Protein AF-A0A7S2N6Q9-F1 (afdb_monomer_lite)

pLDDT: mean 79.83, std 16.88, range [37.09, 94.44]

Radius of gyration: 16.1 Å; chains: 1; bounding box: 52×32×35 Å

Secondary structure (DSSP, 8-state):
-EEEEEEE---SS-BEEEEEEESSEEEEEEEEETTB--SSSSEEES-EEE-TT-EEEEEEEEE-SSSSEEEEEEE-TT-------------PPPTTSBPPEEEEEEEE--------

InterPro domains:
  IPR008972 Cupredoxin [G3DSA:2.60.40.420] (1-102)

Organism: NCBI:txid1333877

Structure (mmCIF, N/CA/C/O backbone):
data_AF-A0A7S2N6Q9-F1
#
_entry.id   AF-A0A7S2N6Q9-F1
#
loop_
_atom_site.group_PDB
_atom_site.id
_atom_site.type_symbol
_atom_site.label_atom_id
_atom_site.label_alt_id
_atom_site.label_comp_id
_atom_site.label_asym_id
_atom_site.label_entity_id
_atom_site.label_seq_id
_atom_site.pdbx_PDB_ins_code
_atom_site.Cartn_x
_atom_site.Cartn_y
_atom_site.Cartn_z
_atom_site.occupancy
_atom_site.B_iso_or_equiv
_atom_site.auth_seq_id
_atom_site.auth_comp_id
_atom_site.auth_asym_id
_atom_site.auth_atom_id
_atom_site.pdbx_PDB_model_num
ATOM 1 N N . THR A 1 1 ? -10.517 -7.520 8.918 1.00 85.19 1 THR A N 1
ATOM 2 C CA . THR A 1 1 ? -10.634 -8.511 7.825 1.00 85.19 1 THR A CA 1
ATOM 3 C C . THR A 1 1 ? -9.438 -8.392 6.911 1.00 85.19 1 THR A C 1
ATOM 5 O O . THR A 1 1 ? -8.943 -7.285 6.744 1.00 85.19 1 THR A O 1
ATOM 8 N N . TRP A 1 2 ? -8.959 -9.505 6.349 1.00 91.12 2 TRP A N 1
ATOM 9 C CA . TRP A 1 2 ? -7.844 -9.502 5.398 1.00 91.12 2 TRP A CA 1
ATOM 10 C C . TRP A 1 2 ? -8.344 -9.392 3.958 1.00 91.12 2 TRP A C 1
ATOM 12 O O . TRP A 1 2 ? -9.239 -10.129 3.551 1.00 91.12 2 TRP A O 1
AT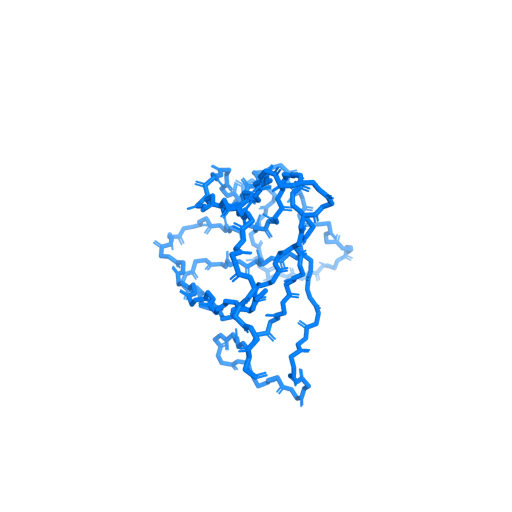OM 22 N N . HIS A 1 3 ? -7.712 -8.523 3.175 1.00 92.31 3 HIS A N 1
ATOM 23 C CA . HIS A 1 3 ? -7.959 -8.352 1.746 1.00 92.31 3 HIS A CA 1
ATOM 24 C C . HIS A 1 3 ? -6.662 -8.563 0.966 1.00 92.31 3 HIS A C 1
ATOM 26 O O . HIS A 1 3 ? -5.600 -8.131 1.405 1.00 92.31 3 HIS A O 1
ATOM 32 N N . ARG A 1 4 ? -6.730 -9.232 -0.192 1.00 93.69 4 ARG A N 1
ATOM 33 C CA . ARG A 1 4 ? -5.572 -9.472 -1.067 1.00 93.69 4 ARG A CA 1
ATOM 34 C C . ARG A 1 4 ? -5.560 -8.464 -2.210 1.00 93.69 4 ARG A C 1
ATOM 36 O O . ARG A 1 4 ? -6.440 -8.495 -3.064 1.00 93.69 4 ARG A O 1
ATOM 43 N N . LEU A 1 5 ? -4.525 -7.637 -2.255 1.00 93.19 5 LEU A N 1
ATOM 44 C CA . LEU A 1 5 ? -4.236 -6.707 -3.338 1.00 93.19 5 LEU A CA 1
ATOM 45 C C . LEU A 1 5 ? -3.243 -7.365 -4.297 1.00 93.19 5 LEU A C 1
ATOM 47 O O . LEU A 1 5 ? -2.128 -7.694 -3.892 1.00 93.19 5 LEU A O 1
ATOM 51 N N . ARG A 1 6 ? -3.653 -7.572 -5.552 1.00 93.50 6 ARG A N 1
ATOM 52 C CA . ARG A 1 6 ? -2.780 -8.039 -6.638 1.00 93.50 6 ARG A CA 1
ATOM 53 C C . ARG A 1 6 ? -2.387 -6.840 -7.478 1.00 93.50 6 ARG A C 1
ATOM 55 O O . ARG A 1 6 ? -3.216 -6.306 -8.209 1.00 93.50 6 ARG A O 1
ATOM 62 N N . MET A 1 7 ? -1.155 -6.384 -7.327 1.00 92.62 7 MET A N 1
ATOM 63 C CA . MET A 1 7 ? -0.684 -5.153 -7.950 1.00 92.62 7 MET A CA 1
ATOM 64 C C . MET A 1 7 ? 0.252 -5.486 -9.104 1.00 92.62 7 MET A C 1
ATOM 66 O O . MET A 1 7 ? 1.139 -6.326 -8.963 1.00 92.62 7 MET A O 1
ATOM 70 N N . ALA A 1 8 ? 0.064 -4.801 -10.227 1.00 93.31 8 ALA A N 1
ATOM 71 C CA . ALA A 1 8 ? 0.956 -4.817 -11.376 1.00 93.31 8 ALA A CA 1
ATOM 72 C C . ALA A 1 8 ? 1.225 -3.368 -11.774 1.00 93.31 8 ALA A C 1
ATOM 74 O O . ALA A 1 8 ? 0.282 -2.611 -12.005 1.00 93.31 8 ALA A O 1
ATOM 75 N N . TYR A 1 9 ? 2.493 -2.972 -11.820 1.00 92.00 9 TYR A N 1
ATOM 76 C CA . TYR A 1 9 ? 2.861 -1.593 -12.102 1.00 92.00 9 TYR A CA 1
ATOM 77 C C . TYR A 1 9 ? 3.369 -1.438 -13.535 1.00 92.00 9 TYR A C 1
ATOM 79 O O . TYR A 1 9 ? 4.433 -1.938 -13.892 1.00 92.00 9 TYR A O 1
ATOM 87 N N . ALA A 1 10 ? 2.587 -0.739 -14.357 1.00 91.56 10 ALA A N 1
ATOM 88 C CA . ALA A 1 10 ? 2.810 -0.579 -15.793 1.00 91.56 10 ALA A CA 1
ATOM 89 C C . ALA A 1 10 ? 3.399 0.800 -16.155 1.00 91.56 10 ALA A C 1
ATOM 91 O O . ALA A 1 10 ? 2.943 1.449 -17.092 1.00 91.56 10 ALA A O 1
ATOM 92 N N . ALA A 1 11 ? 4.386 1.271 -15.390 1.00 86.19 11 ALA A N 1
ATOM 93 C CA . ALA A 1 11 ? 5.157 2.464 -15.743 1.00 86.19 11 ALA A CA 1
ATOM 94 C C . ALA A 1 11 ? 6.360 2.120 -16.634 1.00 86.19 11 ALA A C 1
ATOM 96 O O . ALA A 1 11 ? 6.794 0.970 -16.668 1.00 86.19 11 ALA A O 1
ATOM 97 N N . VAL A 1 12 ? 6.896 3.126 -17.337 1.00 83.19 12 VAL A N 1
ATOM 98 C CA . VAL A 1 12 ? 8.083 2.983 -18.201 1.00 83.19 12 VAL A CA 1
ATOM 99 C C . VAL A 1 12 ? 9.370 3.212 -17.406 1.00 83.19 12 VAL A C 1
ATOM 101 O O . VAL A 1 12 ? 10.200 2.316 -17.316 1.00 83.19 12 VAL A O 1
ATOM 104 N N . GLU A 1 13 ? 9.522 4.387 -16.789 1.00 83.12 13 GLU A N 1
ATOM 105 C CA . GLU A 1 13 ? 10.772 4.781 -16.106 1.00 83.12 13 GLU A CA 1
ATOM 106 C C . GLU A 1 13 ? 10.600 4.998 -14.599 1.00 83.12 13 GLU A C 1
ATOM 108 O O . GLU A 1 13 ? 11.568 5.008 -13.844 1.00 83.12 13 GLU A O 1
ATOM 113 N N . GLN A 1 14 ? 9.359 5.160 -14.151 1.00 84.56 14 GLN A N 1
ATOM 114 C CA . GLN A 1 14 ? 9.055 5.563 -12.787 1.00 84.56 14 GLN A CA 1
ATOM 115 C C . GLN A 1 14 ? 8.885 4.365 -11.859 1.00 84.56 14 GLN A C 1
ATOM 117 O O . GLN A 1 14 ? 8.360 3.332 -12.256 1.00 84.56 14 GLN A O 1
ATOM 122 N N . GLY A 1 15 ? 9.318 4.520 -10.613 1.00 86.44 15 GLY A N 1
ATOM 123 C CA . GLY A 1 15 ? 9.037 3.638 -9.493 1.00 86.44 15 GLY A CA 1
ATOM 124 C C . GLY A 1 15 ? 7.863 4.133 -8.649 1.00 86.44 15 GLY A C 1
ATOM 125 O O . GLY A 1 15 ? 7.418 5.279 -8.733 1.00 86.44 15 GLY A O 1
ATOM 126 N N . LEU A 1 16 ? 7.381 3.251 -7.785 1.00 87.75 16 LEU A N 1
ATOM 127 C CA . LEU A 1 16 ? 6.275 3.522 -6.884 1.00 87.75 16 LEU A CA 1
ATOM 128 C C . LEU A 1 16 ? 6.606 2.977 -5.494 1.00 87.75 16 LEU A C 1
ATOM 130 O O . LEU A 1 16 ? 6.993 1.814 -5.351 1.00 87.75 16 LEU A O 1
ATOM 134 N N . GLN A 1 17 ? 6.442 3.810 -4.467 1.00 90.00 17 GLN A N 1
ATOM 135 C CA . GLN A 1 17 ? 6.690 3.440 -3.079 1.00 90.00 17 GLN A CA 1
ATOM 136 C C . GLN A 1 17 ? 5.442 3.704 -2.241 1.00 90.00 17 GLN A C 1
ATOM 138 O O . GLN A 1 17 ? 5.214 4.819 -1.784 1.00 90.00 17 GLN A O 1
ATOM 143 N N . LEU A 1 18 ? 4.667 2.657 -1.986 1.00 90.31 18 LEU A N 1
ATOM 144 C CA . LEU A 1 18 ? 3.393 2.757 -1.290 1.00 90.31 18 LEU A CA 1
ATOM 145 C C . LEU A 1 18 ? 3.550 2.588 0.215 1.00 90.31 18 LEU A C 1
ATOM 147 O O . LEU A 1 18 ? 4.133 1.608 0.688 1.00 90.31 18 LEU A O 1
ATOM 151 N N . GLN A 1 19 ? 2.955 3.515 0.958 1.00 91.56 19 GLN A N 1
ATOM 152 C CA . GLN A 1 19 ? 2.605 3.346 2.365 1.00 91.56 19 GLN A CA 1
ATOM 153 C C . GLN A 1 19 ? 1.087 3.393 2.499 1.00 91.56 19 GLN A C 1
ATOM 155 O O . GLN A 1 19 ? 0.409 3.986 1.663 1.00 91.56 19 GLN A O 1
ATOM 160 N N . VAL A 1 20 ? 0.577 2.866 3.608 1.00 91.62 20 VAL A N 1
ATOM 161 C CA . VAL A 1 20 ? -0.755 3.249 4.073 1.00 91.62 20 VAL A CA 1
ATOM 162 C C . VAL A 1 20 ? -0.614 4.458 4.998 1.00 91.62 20 VAL A C 1
ATOM 164 O O . VAL A 1 20 ? 0.184 4.427 5.936 1.00 91.62 20 VAL A O 1
ATOM 167 N N . THR A 1 21 ? -1.349 5.522 4.707 1.00 90.56 21 THR A N 1
ATOM 168 C CA . THR A 1 21 ? -1.511 6.721 5.541 1.00 90.56 21 THR A CA 1
ATOM 169 C C . THR A 1 21 ? -2.979 6.850 5.958 1.00 90.56 21 THR A C 1
ATOM 171 O O . THR A 1 21 ? -3.824 6.137 5.431 1.00 90.56 21 THR A O 1
ATOM 174 N N . GLY A 1 22 ? -3.299 7.724 6.913 1.00 89.12 22 GLY A N 1
ATOM 175 C CA . GLY A 1 22 ? -4.668 7.909 7.415 1.00 89.12 22 GLY A CA 1
ATOM 176 C C . GLY A 1 22 ? -4.800 7.599 8.904 1.00 89.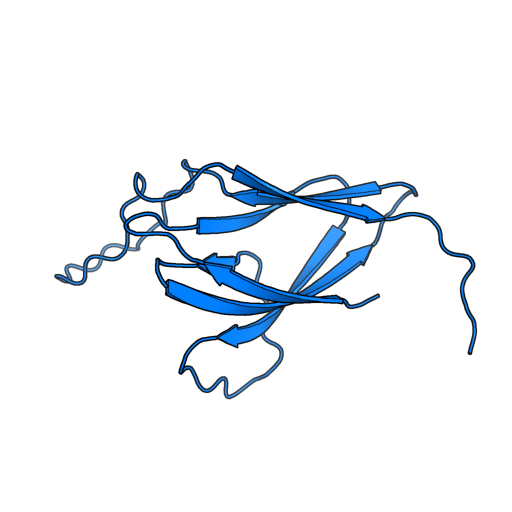12 22 GLY A C 1
ATOM 177 O O . GLY A 1 22 ? -3.800 7.467 9.611 1.00 89.12 22 GLY A O 1
ATOM 178 N N . ASP A 1 23 ? -6.039 7.522 9.374 1.00 92.06 23 ASP A N 1
ATOM 179 C CA . ASP A 1 23 ? -6.427 7.250 10.762 1.00 92.06 23 ASP A CA 1
ATOM 180 C C . ASP A 1 23 ? -6.698 5.756 11.026 1.00 92.06 23 ASP A C 1
ATOM 182 O O . ASP A 1 23 ? -6.713 5.313 12.178 1.00 92.06 23 ASP A O 1
ATOM 186 N N . ALA A 1 24 ? -6.829 4.945 9.973 1.00 92.25 24 ALA A N 1
ATOM 187 C CA . ALA A 1 24 ? -6.855 3.492 10.080 1.00 92.25 24 ALA A CA 1
ATOM 188 C C . ALA A 1 24 ? -5.479 2.907 10.435 1.00 92.25 24 ALA A C 1
ATOM 190 O O . ALA A 1 24 ? -4.456 3.218 9.825 1.00 92.25 24 ALA A O 1
ATOM 191 N N . THR A 1 25 ? -5.455 1.953 11.370 1.00 93.31 25 THR A N 1
ATOM 192 C CA . THR A 1 25 ? -4.258 1.144 11.634 1.00 93.31 25 THR A CA 1
ATOM 193 C C . THR A 1 25 ? -4.261 -0.069 10.713 1.00 93.31 25 THR A C 1
ATOM 195 O O . THR A 1 25 ? -5.064 -0.983 10.899 1.00 93.31 25 THR A O 1
ATOM 198 N N . CYS A 1 26 ? -3.371 -0.088 9.720 1.00 92.75 26 CYS A N 1
ATOM 199 C CA . CYS A 1 26 ? -3.301 -1.152 8.719 1.00 92.75 26 CYS A CA 1
ATOM 200 C C . CYS A 1 26 ? -2.008 -1.965 8.821 1.00 92.75 26 CYS A C 1
ATOM 202 O O . CYS A 1 26 ? -0.908 -1.420 8.877 1.00 92.75 26 CYS A O 1
ATOM 204 N N . THR A 1 27 ? -2.145 -3.289 8.788 1.00 94.44 27 THR A N 1
ATOM 205 C CA . THR A 1 27 ? -1.032 -4.236 8.678 1.00 94.44 27 THR A CA 1
ATOM 206 C C . THR A 1 27 ? -0.928 -4.737 7.244 1.00 94.44 27 THR A C 1
ATOM 208 O O . THR A 1 27 ? -1.934 -5.148 6.660 1.00 94.44 27 THR A O 1
ATOM 211 N N . LEU A 1 28 ? 0.289 -4.735 6.695 1.00 93.69 28 LEU A N 1
ATOM 212 C CA . LEU A 1 28 ? 0.597 -5.251 5.364 1.00 93.69 28 LEU A CA 1
ATOM 213 C C . LEU A 1 28 ? 1.471 -6.504 5.463 1.00 93.69 28 LEU A C 1
ATOM 215 O O . LEU A 1 28 ? 2.478 -6.532 6.171 1.00 93.69 28 LEU A O 1
ATOM 219 N N . LYS A 1 29 ? 1.113 -7.531 4.695 1.00 93.38 29 LYS A N 1
ATOM 220 C CA . LYS A 1 29 ? 1.882 -8.770 4.568 1.00 93.38 29 LYS A CA 1
ATOM 221 C C . LYS A 1 29 ? 2.177 -9.046 3.100 1.00 93.38 29 LYS A C 1
ATOM 223 O O . LYS A 1 29 ? 1.259 -9.095 2.285 1.00 93.38 29 LYS A O 1
ATOM 228 N N . LEU A 1 30 ? 3.439 -9.266 2.753 1.00 91.31 30 LEU A N 1
ATOM 229 C CA . LEU A 1 30 ? 3.828 -9.697 1.414 1.00 91.31 30 LEU A CA 1
ATOM 230 C C . LEU A 1 30 ? 3.472 -11.177 1.229 1.00 91.31 30 LEU A C 1
ATOM 232 O O . LEU A 1 30 ? 3.921 -12.025 2.004 1.00 91.31 30 LEU A O 1
ATOM 236 N N . LEU A 1 31 ? 2.683 -11.466 0.194 1.00 91.12 31 LEU A N 1
ATOM 237 C CA . LEU A 1 31 ? 2.275 -12.819 -0.186 1.00 91.12 31 LEU A CA 1
ATOM 238 C C . LEU A 1 31 ? 3.076 -13.358 -1.372 1.00 91.12 31 LEU A C 1
ATOM 240 O O . LEU A 1 31 ? 3.369 -14.547 -1.415 1.00 91.12 31 LEU A O 1
ATOM 244 N N . ALA A 1 32 ? 3.395 -12.512 -2.354 1.00 88.88 32 ALA A N 1
ATOM 245 C CA . ALA A 1 32 ? 4.178 -12.914 -3.521 1.00 88.88 32 ALA A CA 1
ATOM 246 C C . ALA A 1 32 ? 4.823 -11.712 -4.223 1.00 88.88 32 ALA A C 1
ATOM 248 O O . ALA A 1 32 ? 4.344 -10.582 -4.112 1.00 88.88 32 ALA A O 1
ATOM 249 N N . LYS A 1 33 ? 5.888 -11.975 -4.987 1.00 87.44 33 LYS A N 1
ATOM 250 C CA . LYS A 1 33 ? 6.532 -11.032 -5.913 1.00 87.44 33 LYS A CA 1
ATOM 251 C C . LYS A 1 33 ? 6.978 -11.774 -7.178 1.00 87.44 33 LYS A C 1
ATOM 253 O O . LYS A 1 33 ? 7.161 -12.990 -7.142 1.00 87.44 33 LYS A O 1
ATOM 258 N N . ASP A 1 34 ? 7.177 -11.049 -8.275 1.00 77.94 34 ASP A N 1
ATOM 259 C CA . ASP A 1 34 ? 7.733 -11.589 -9.521 1.00 77.94 34 ASP A CA 1
ATOM 260 C C . ASP A 1 34 ? 9.006 -12.404 -9.330 1.00 77.94 34 ASP A C 1
ATOM 262 O O . ASP A 1 34 ? 10.043 -11.869 -8.938 1.00 77.94 34 ASP A O 1
ATOM 266 N N . GLY A 1 35 ? 8.922 -13.698 -9.647 1.00 69.06 35 GLY A N 1
ATOM 267 C CA . GLY A 1 35 ? 10.078 -14.589 -9.751 1.00 69.06 35 GLY A CA 1
ATOM 268 C C . GLY A 1 35 ? 10.861 -14.793 -8.453 1.00 69.06 35 GLY A C 1
ATOM 269 O O . GLY A 1 35 ? 11.960 -15.338 -8.499 1.00 69.06 35 GLY A O 1
ATOM 270 N N . ILE A 1 36 ? 10.330 -14.365 -7.303 1.00 70.69 36 ILE A N 1
ATOM 271 C CA . ILE A 1 36 ? 10.991 -14.513 -6.006 1.00 70.69 36 ILE A CA 1
ATOM 272 C C . ILE A 1 36 ? 10.277 -15.602 -5.223 1.00 70.69 36 ILE A C 1
ATOM 274 O O . ILE A 1 36 ? 9.115 -15.461 -4.841 1.00 70.69 36 ILE A O 1
ATOM 278 N N . TYR A 1 37 ? 11.011 -16.679 -4.963 1.00 63.53 37 TYR A N 1
ATOM 279 C CA . TYR A 1 37 ? 10.594 -17.698 -4.018 1.00 63.53 37 TYR A CA 1
ATOM 280 C C . TYR A 1 37 ? 10.752 -17.138 -2.602 1.00 63.53 37 TYR A C 1
ATOM 282 O O . TYR A 1 37 ? 11.862 -16.842 -2.160 1.00 63.53 37 TYR A O 1
ATOM 290 N N . LEU A 1 38 ? 9.635 -16.933 -1.909 1.00 68.50 38 LEU A N 1
ATOM 291 C CA . LEU A 1 38 ? 9.629 -16.536 -0.506 1.00 68.50 38 LEU A CA 1
ATOM 292 C C . LEU A 1 38 ? 9.628 -17.819 0.327 1.00 68.50 38 LEU A C 1
ATOM 294 O O . LEU A 1 38 ? 8.690 -18.606 0.241 1.00 68.50 38 LEU A O 1
ATOM 298 N N . THR A 1 39 ? 10.697 -18.049 1.089 1.00 72.94 39 THR A N 1
ATOM 299 C CA . THR A 1 39 ? 10.832 -19.231 1.958 1.00 72.94 39 THR A CA 1
ATOM 300 C C . THR A 1 39 ? 9.883 -19.172 3.148 1.00 72.94 39 THR A C 1
ATOM 302 O O . THR A 1 39 ? 9.339 -20.199 3.537 1.00 72.94 39 THR A O 1
ATOM 305 N N . ASP A 1 40 ? 9.636 -17.962 3.656 1.00 75.00 40 ASP A N 1
ATOM 306 C CA . ASP A 1 40 ? 8.748 -17.692 4.782 1.00 75.00 40 ASP A CA 1
ATOM 307 C C . ASP A 1 40 ? 7.624 -16.752 4.338 1.00 75.00 40 ASP A C 1
ATOM 309 O O . ASP A 1 40 ? 7.844 -15.589 3.978 1.00 75.00 40 ASP A O 1
ATOM 313 N N . LEU A 1 41 ? 6.401 -17.278 4.345 1.00 75.12 41 LEU A N 1
ATOM 314 C CA . LEU A 1 41 ? 5.179 -16.586 3.949 1.00 75.12 41 LEU A CA 1
ATOM 315 C C . LEU A 1 41 ? 4.130 -16.721 5.056 1.00 75.12 41 LEU A C 1
ATOM 317 O O . LEU A 1 41 ? 3.926 -17.839 5.530 1.00 75.12 41 LEU A O 1
ATOM 321 N N . PRO A 1 42 ? 3.408 -15.643 5.429 1.00 83.06 42 PRO A N 1
ATOM 322 C CA . PRO A 1 42 ? 3.464 -14.259 4.919 1.00 83.06 42 PRO A CA 1
ATOM 323 C C . PRO A 1 42 ? 4.527 -13.377 5.612 1.00 83.06 42 PRO A C 1
ATOM 325 O O . PRO A 1 42 ? 4.628 -13.390 6.838 1.00 83.06 42 PRO A O 1
ATOM 328 N N . ARG A 1 43 ? 5.249 -12.524 4.865 1.00 88.00 43 ARG A N 1
ATOM 329 C CA . ARG A 1 43 ? 6.278 -11.617 5.429 1.00 88.00 43 ARG A CA 1
ATOM 330 C C . ARG A 1 43 ? 5.705 -10.256 5.832 1.00 88.00 43 ARG A C 1
ATOM 332 O O . ARG A 1 43 ? 5.037 -9.615 5.025 1.00 88.00 43 ARG A O 1
ATOM 339 N N . ASP A 1 44 ? 6.049 -9.768 7.022 1.00 91.38 44 ASP A N 1
ATOM 340 C CA . ASP A 1 44 ? 5.731 -8.401 7.459 1.00 91.38 44 ASP A CA 1
ATOM 341 C C . ASP A 1 44 ? 6.449 -7.332 6.637 1.00 91.38 44 ASP A C 1
ATOM 343 O O . ASP A 1 44 ? 7.673 -7.361 6.474 1.00 91.38 44 ASP A O 1
ATOM 347 N N . ILE A 1 45 ? 5.676 -6.368 6.136 1.00 90.75 45 ILE A N 1
ATOM 348 C CA . ILE A 1 45 ? 6.185 -5.210 5.404 1.00 90.75 45 ILE A CA 1
ATOM 349 C C . ILE A 1 45 ? 5.487 -3.931 5.872 1.00 90.75 45 ILE A C 1
ATOM 351 O O . ILE A 1 45 ? 4.328 -3.941 6.265 1.00 90.75 45 ILE A O 1
ATOM 355 N N . THR A 1 46 ? 6.189 -2.805 5.796 1.00 89.81 46 THR A N 1
ATOM 356 C CA . THR A 1 46 ? 5.632 -1.468 6.086 1.00 89.81 46 THR A CA 1
ATOM 357 C C . THR A 1 46 ? 5.479 -0.611 4.831 1.00 89.81 46 THR A C 1
ATOM 359 O O . THR A 1 46 ? 4.864 0.452 4.861 1.00 89.81 46 THR A O 1
ATOM 362 N N . THR A 1 47 ? 6.093 -1.044 3.730 1.00 89.12 47 THR A N 1
ATOM 363 C CA . THR A 1 47 ? 6.166 -0.311 2.467 1.00 89.12 47 THR A CA 1
ATOM 364 C C . THR A 1 47 ? 6.134 -1.308 1.313 1.00 89.12 47 THR A C 1
ATOM 366 O O . THR A 1 47 ? 6.820 -2.331 1.371 1.00 89.12 47 THR A O 1
ATOM 369 N N . VAL A 1 48 ? 5.378 -1.004 0.258 1.00 90.25 48 VAL A N 1
ATOM 370 C CA . VAL A 1 48 ? 5.393 -1.764 -0.999 1.00 90.25 48 VAL A CA 1
ATOM 371 C C . VAL A 1 48 ? 6.191 -0.971 -2.026 1.00 90.25 48 VAL A C 1
ATOM 373 O O . VAL A 1 48 ? 5.856 0.172 -2.307 1.00 90.25 48 VAL A O 1
ATOM 376 N N . ILE A 1 49 ? 7.244 -1.562 -2.586 1.00 88.88 49 ILE A N 1
ATOM 377 C CA . ILE A 1 49 ? 8.048 -0.927 -3.639 1.00 88.88 49 ILE A CA 1
ATOM 378 C C . ILE A 1 49 ? 7.802 -1.680 -4.942 1.00 88.88 49 ILE A C 1
ATOM 380 O O . ILE A 1 49 ? 8.080 -2.881 -5.023 1.00 88.88 49 ILE A O 1
ATOM 384 N N . LEU A 1 50 ? 7.305 -0.972 -5.953 1.00 88.88 50 LEU A N 1
ATOM 385 C CA . LEU A 1 50 ? 7.086 -1.485 -7.301 1.00 88.88 50 LEU A CA 1
ATOM 386 C C . LEU A 1 50 ? 7.977 -0.714 -8.276 1.00 88.88 50 LEU A C 1
ATOM 388 O O . LEU A 1 50 ? 7.944 0.512 -8.340 1.00 88.88 50 LEU A O 1
ATOM 392 N N . PHE A 1 51 ? 8.786 -1.449 -9.030 1.00 87.50 51 PHE A N 1
ATOM 393 C CA . PHE A 1 51 ? 9.551 -0.915 -10.156 1.00 87.50 51 PHE A CA 1
ATOM 394 C C . PHE A 1 51 ? 8.745 -1.062 -11.453 1.00 87.50 51 PHE A C 1
ATOM 396 O O . PHE A 1 51 ? 7.791 -1.848 -11.458 1.00 87.50 51 PHE A O 1
ATOM 403 N N . PRO A 1 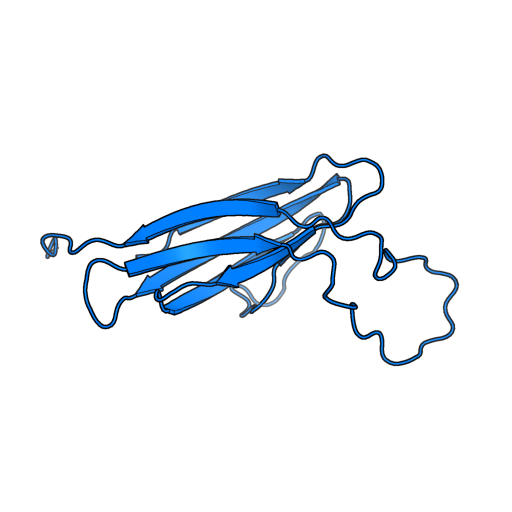52 ? 9.103 -0.346 -12.536 1.00 87.88 52 PRO A N 1
ATOM 404 C CA . PRO A 1 52 ? 8.518 -0.571 -13.856 1.00 87.88 52 PRO A CA 1
ATOM 405 C C . PRO A 1 52 ? 8.395 -2.063 -14.186 1.00 87.88 52 PRO A C 1
ATOM 407 O O . PRO A 1 52 ? 9.373 -2.807 -14.095 1.00 87.88 52 PRO A O 1
ATOM 410 N N . GLY A 1 53 ? 7.186 -2.516 -14.518 1.00 88.12 53 GLY A N 1
ATOM 411 C CA . GLY A 1 53 ? 6.902 -3.906 -14.880 1.00 88.12 53 GLY A CA 1
ATOM 412 C C . GLY A 1 53 ? 6.808 -4.896 -13.713 1.00 88.12 53 GLY A C 1
ATOM 413 O O . GLY A 1 53 ? 6.613 -6.084 -13.961 1.00 88.12 53 GLY A O 1
ATOM 414 N N . ALA A 1 54 ? 6.927 -4.449 -12.459 1.00 90.00 54 ALA A N 1
ATOM 415 C CA . ALA A 1 54 ? 6.859 -5.329 -11.295 1.00 90.00 54 ALA A CA 1
ATOM 416 C C . ALA A 1 54 ? 5.417 -5.671 -10.882 1.00 90.00 54 ALA A C 1
ATOM 418 O O . ALA A 1 54 ? 4.499 -4.850 -10.970 1.00 90.00 54 ALA A O 1
ATOM 419 N N . ARG A 1 55 ? 5.247 -6.868 -10.321 1.00 92.75 55 ARG A N 1
ATOM 420 C CA . ARG A 1 55 ? 4.033 -7.374 -9.685 1.00 92.75 55 ARG A CA 1
ATOM 421 C C . ARG A 1 55 ? 4.310 -7.778 -8.243 1.00 92.75 55 ARG A C 1
ATOM 423 O O . ARG A 1 55 ? 5.353 -8.364 -7.925 1.00 92.75 55 ARG A O 1
ATOM 430 N N . ALA A 1 56 ? 3.356 -7.478 -7.373 1.00 92.25 56 ALA A N 1
ATOM 431 C CA . ALA A 1 56 ? 3.374 -7.907 -5.985 1.00 92.25 56 ALA A CA 1
ATOM 432 C C . ALA A 1 56 ? 1.959 -8.192 -5.491 1.00 92.25 56 ALA A C 1
ATOM 434 O O . ALA A 1 56 ? 1.029 -7.424 -5.746 1.00 92.25 56 ALA A O 1
ATOM 435 N N . ASP A 1 57 ? 1.837 -9.258 -4.711 1.00 93.19 57 ASP A N 1
ATOM 436 C CA . ASP A 1 57 ? 0.615 -9.587 -3.998 1.00 93.19 57 ASP A CA 1
ATOM 437 C C . ASP A 1 57 ? 0.809 -9.288 -2.519 1.00 93.19 57 ASP A C 1
ATOM 439 O O . ASP A 1 57 ? 1.735 -9.800 -1.882 1.00 93.19 57 ASP A O 1
ATOM 443 N N . VAL A 1 58 ? -0.083 -8.474 -1.966 1.00 92.94 58 VAL A N 1
ATOM 444 C CA . VAL A 1 58 ? -0.022 -8.029 -0.575 1.00 92.94 58 VAL A CA 1
ATOM 445 C C . VAL A 1 58 ? -1.365 -8.283 0.090 1.00 92.94 58 VAL A C 1
ATOM 447 O O . VAL A 1 58 ? -2.413 -7.982 -0.477 1.00 92.94 58 VAL A O 1
ATOM 450 N N . ALA A 1 59 ? -1.347 -8.847 1.293 1.00 94.25 59 ALA A N 1
ATOM 451 C CA . ALA A 1 59 ? -2.512 -8.862 2.161 1.00 94.25 59 ALA A CA 1
ATOM 452 C C . ALA A 1 59 ? -2.520 -7.603 3.027 1.00 94.25 59 ALA A C 1
ATOM 454 O O . ALA A 1 59 ? -1.501 -7.249 3.619 1.00 94.25 59 ALA A O 1
ATOM 455 N N . ILE A 1 60 ? -3.676 -6.960 3.124 1.00 93.62 60 ILE A N 1
ATOM 456 C CA . ILE A 1 60 ? -3.915 -5.810 3.986 1.00 93.62 60 ILE A CA 1
ATOM 457 C C . ILE A 1 60 ? -5.048 -6.125 4.959 1.00 93.62 60 ILE A C 1
ATOM 459 O O . ILE A 1 60 ? -6.069 -6.691 4.573 1.00 93.62 60 ILE A O 1
ATOM 463 N N . SER A 1 61 ? -4.870 -5.765 6.225 1.00 93.25 61 SER A N 1
ATOM 464 C CA . SER A 1 61 ? -5.945 -5.749 7.216 1.00 93.25 61 SER A CA 1
ATOM 465 C C . SER A 1 61 ? -5.874 -4.451 7.988 1.00 93.25 61 SER A C 1
ATOM 467 O O . SER A 1 61 ? -4.826 -4.125 8.542 1.00 93.25 61 SER A O 1
ATOM 469 N N . CYS A 1 62 ? -6.990 -3.735 8.032 1.00 92.44 62 CYS A N 1
ATOM 470 C CA . CYS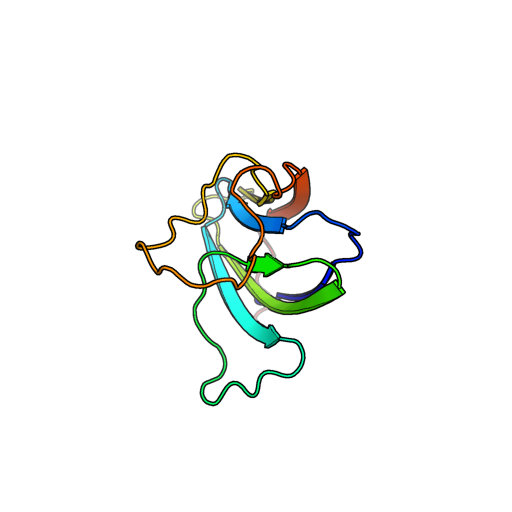 A 1 62 ? -7.116 -2.464 8.728 1.00 92.44 62 CYS A CA 1
ATOM 471 C C . CYS A 1 62 ? -8.085 -2.584 9.904 1.00 92.44 62 CYS A C 1
ATOM 473 O O . CYS A 1 62 ? -9.070 -3.324 9.839 1.00 92.44 62 CYS A O 1
ATOM 475 N N . THR A 1 63 ? -7.794 -1.846 10.970 1.00 91.69 63 THR A N 1
ATOM 476 C CA . THR A 1 63 ? -8.622 -1.717 12.172 1.00 91.69 63 THR A CA 1
ATOM 477 C C . THR A 1 63 ? -8.731 -0.248 12.567 1.00 91.69 63 THR A C 1
ATOM 479 O O . THR A 1 63 ? -7.744 0.484 12.470 1.00 91.69 63 THR A O 1
ATOM 482 N N . CYS A 1 64 ? -9.900 0.166 13.056 1.00 91.19 64 CYS A N 1
ATOM 483 C CA . CYS A 1 64 ? -10.123 1.508 13.595 1.00 91.19 64 CYS A CA 1
ATOM 484 C C . CYS A 1 64 ? -10.227 1.471 15.120 1.00 91.19 64 CYS A C 1
ATOM 486 O O . CYS A 1 64 ? -10.862 0.572 15.670 1.00 91.19 64 CYS A O 1
ATOM 488 N N . ALA A 1 65 ? -9.691 2.492 15.791 1.00 88.62 65 ALA A N 1
ATOM 489 C CA . ALA A 1 65 ? -10.023 2.758 17.193 1.00 88.62 65 ALA A CA 1
ATOM 490 C C . ALA A 1 65 ? -11.436 3.355 17.336 1.00 88.62 65 ALA A C 1
ATOM 492 O O . ALA A 1 65 ? -12.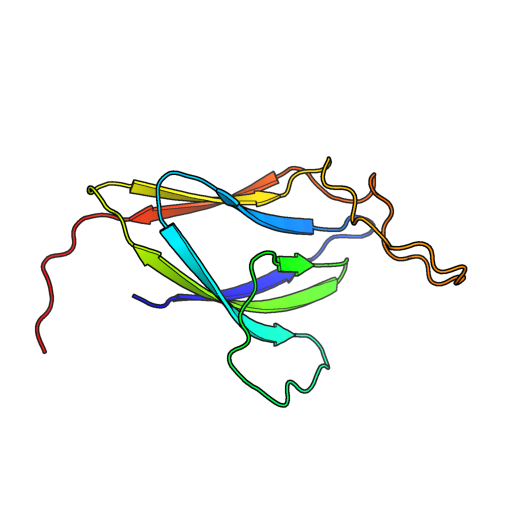147 3.080 18.299 1.00 88.62 65 ALA A O 1
ATOM 493 N N . THR A 1 66 ? -11.863 4.163 16.364 1.00 89.12 66 THR A N 1
ATOM 494 C CA . THR A 1 66 ? -13.205 4.749 16.286 1.00 89.12 66 THR A CA 1
ATOM 495 C C . THR A 1 66 ? -13.674 4.683 14.840 1.00 89.12 66 THR A C 1
ATOM 497 O O . THR A 1 66 ? -12.920 5.033 13.939 1.00 89.12 66 THR A O 1
ATOM 500 N N . TYR A 1 67 ? -14.886 4.180 14.614 1.00 88.31 67 TYR A N 1
ATOM 501 C CA . TYR A 1 67 ? -15.469 4.082 13.276 1.00 88.31 67 TYR A CA 1
ATOM 502 C C . TYR A 1 67 ? -16.317 5.325 12.960 1.00 88.31 67 TYR A C 1
ATOM 504 O O . TYR A 1 67 ? -16.999 5.815 13.864 1.00 88.31 67 TYR A O 1
ATOM 512 N N . PRO A 1 68 ? -16.368 5.778 11.692 1.00 90.88 68 PRO A N 1
ATOM 513 C CA . PRO A 1 68 ? -15.586 5.305 10.543 1.00 90.88 68 PRO A CA 1
ATOM 514 C C . PRO A 1 68 ? -14.152 5.860 10.549 1.00 90.88 68 PRO A C 1
ATOM 516 O O . PRO A 1 68 ? -13.922 6.944 11.072 1.00 90.88 68 PRO A O 1
ATOM 519 N N . CYS A 1 69 ? -13.216 5.134 9.935 1.00 91.50 69 CYS A N 1
ATOM 520 C CA . CYS A 1 69 ? -11.854 5.617 9.682 1.00 91.50 69 CYS A CA 1
ATOM 521 C C . CYS A 1 69 ? -11.421 5.299 8.244 1.00 91.50 69 CYS A C 1
ATOM 523 O O . CYS A 1 69 ? -12.025 4.444 7.588 1.00 91.50 69 CYS A O 1
ATOM 525 N N . THR A 1 70 ? -10.393 5.972 7.733 1.00 93.00 70 THR A N 1
ATOM 526 C CA . THR A 1 70 ? -9.868 5.785 6.379 1.00 93.00 70 THR A CA 1
ATOM 527 C C . THR A 1 70 ? -8.377 5.439 6.355 1.00 93.00 70 THR A C 1
ATOM 529 O O . THR A 1 70 ? -7.582 5.777 7.231 1.00 93.00 70 THR A O 1
ATOM 532 N N . GLY A 1 71 ? -7.979 4.689 5.331 1.00 91.94 71 GLY A N 1
ATOM 533 C CA . GLY A 1 71 ? -6.586 4.394 5.024 1.00 91.94 71 GLY A CA 1
ATOM 534 C C . GLY A 1 71 ? -6.312 4.672 3.554 1.00 91.94 71 GLY A C 1
ATOM 535 O O . GLY A 1 71 ? -6.948 4.074 2.696 1.00 91.94 71 GLY A O 1
ATOM 536 N N . MET A 1 72 ? -5.368 5.548 3.238 1.00 92.81 72 MET A N 1
ATOM 537 C CA . MET A 1 72 ? -4.960 5.842 1.869 1.00 92.81 72 MET A CA 1
ATOM 538 C C . MET A 1 72 ? -3.681 5.081 1.532 1.00 92.81 72 MET A C 1
ATOM 540 O O . MET A 1 72 ? -2.666 5.215 2.213 1.00 92.81 72 MET A O 1
ATOM 544 N N . LEU A 1 73 ? -3.707 4.288 0.465 1.00 91.94 73 LEU A N 1
ATOM 545 C CA . LEU A 1 73 ? -2.507 3.717 -0.126 1.00 91.94 73 LEU A CA 1
ATOM 546 C C . LEU A 1 73 ? -1.890 4.766 -1.057 1.00 91.94 73 LEU A C 1
ATOM 548 O O . LEU A 1 73 ? -2.330 4.936 -2.195 1.00 91.94 73 LEU A O 1
ATOM 552 N N . ALA A 1 74 ? -0.886 5.474 -0.550 1.00 91.88 74 ALA A N 1
ATOM 553 C CA . ALA A 1 74 ? -0.276 6.616 -1.217 1.00 91.88 74 ALA A CA 1
ATOM 554 C C . ALA A 1 74 ? 1.219 6.395 -1.458 1.00 91.88 74 ALA A C 1
ATOM 556 O O . ALA A 1 74 ? 1.925 5.782 -0.647 1.00 91.88 74 ALA A O 1
ATOM 557 N N . SER A 1 75 ? 1.702 6.931 -2.573 1.00 89.94 75 SER A N 1
ATOM 558 C CA . SER A 1 75 ? 3.118 7.053 -2.896 1.00 89.94 75 SER A CA 1
ATOM 559 C C . SER A 1 75 ? 3.542 8.507 -2.830 1.00 89.94 75 SER A C 1
ATOM 561 O O . SER A 1 75 ? 2.821 9.394 -3.274 1.00 89.94 75 SER A O 1
ATOM 563 N N . ASN A 1 76 ? 4.744 8.744 -2.312 1.00 82.19 76 ASN A N 1
ATOM 564 C CA . ASN A 1 76 ? 5.335 10.072 -2.215 1.00 82.19 76 ASN A CA 1
ATOM 565 C C . ASN A 1 76 ? 6.641 10.116 -3.012 1.00 82.19 76 ASN A C 1
ATOM 567 O O . ASN A 1 76 ? 7.537 9.310 -2.766 1.00 82.19 76 ASN A O 1
ATOM 571 N N . ALA A 1 77 ? 6.791 11.120 -3.880 1.00 67.75 77 ALA A N 1
ATOM 572 C CA . ALA A 1 77 ? 8.006 11.327 -4.676 1.00 67.75 77 ALA A CA 1
ATOM 573 C C . ALA A 1 77 ? 9.254 11.650 -3.827 1.00 67.75 77 ALA A C 1
ATOM 575 O O . ALA A 1 77 ? 10.377 11.451 -4.265 1.00 67.75 77 ALA A O 1
ATOM 576 N N . ASN A 1 78 ? 9.073 12.112 -2.584 1.00 55.00 78 ASN A N 1
ATOM 577 C CA . ASN A 1 78 ? 10.160 12.634 -1.749 1.00 55.00 78 ASN A CA 1
ATOM 578 C C . ASN A 1 78 ? 10.806 11.607 -0.804 1.00 55.00 78 ASN A C 1
ATOM 580 O O . ASN A 1 78 ? 11.735 11.958 -0.068 1.00 55.00 78 ASN A O 1
ATOM 584 N N . ARG A 1 79 ? 10.355 10.341 -0.769 1.00 52.66 79 ARG A N 1
ATOM 585 C CA . ARG A 1 79 ? 11.042 9.327 0.049 1.00 52.66 79 ARG A CA 1
ATOM 586 C C . ARG A 1 79 ? 12.265 8.814 -0.701 1.00 52.66 79 ARG A C 1
ATOM 588 O O . ARG A 1 79 ? 12.198 7.869 -1.477 1.00 52.66 79 ARG A O 1
ATOM 595 N N . ARG A 1 80 ? 13.417 9.428 -0.406 1.00 50.41 80 ARG A N 1
ATOM 596 C CA . ARG A 1 80 ? 14.737 8.853 -0.691 1.00 50.41 80 ARG A CA 1
ATOM 597 C C . ARG A 1 80 ? 14.725 7.399 -0.218 1.00 50.41 80 ARG A C 1
ATOM 599 O O . ARG A 1 80 ? 14.665 7.158 0.987 1.00 50.41 80 ARG A O 1
ATOM 606 N N . LEU A 1 81 ? 14.844 6.439 -1.136 1.00 52.41 81 LEU A N 1
ATOM 607 C CA . LEU A 1 81 ? 15.361 5.121 -0.779 1.00 52.41 81 LEU A CA 1
ATOM 608 C C . LEU A 1 81 ? 16.742 5.377 -0.176 1.00 52.41 81 LEU A C 1
ATOM 610 O O . LEU A 1 81 ? 17.699 5.687 -0.889 1.00 52.41 81 LEU A O 1
ATOM 614 N N . GLN A 1 82 ? 16.828 5.378 1.151 1.00 48.16 82 GLN A N 1
ATOM 615 C CA . GLN A 1 82 ? 18.046 5.693 1.878 1.00 48.16 82 GLN A CA 1
ATOM 616 C C . GLN A 1 82 ? 18.997 4.510 1.710 1.00 48.16 82 GLN A C 1
ATOM 618 O O . GLN A 1 82 ? 19.055 3.608 2.534 1.00 48.16 82 GLN A O 1
ATOM 623 N N . ARG A 1 83 ? 19.681 4.474 0.565 1.00 48.06 83 ARG A N 1
ATOM 624 C CA . ARG A 1 83 ? 20.686 3.476 0.214 1.00 48.06 83 ARG A CA 1
ATOM 625 C C . ARG A 1 83 ? 21.872 3.670 1.165 1.00 48.06 83 ARG A C 1
ATOM 627 O O . ARG A 1 83 ? 22.538 4.704 1.063 1.00 48.06 83 ARG A O 1
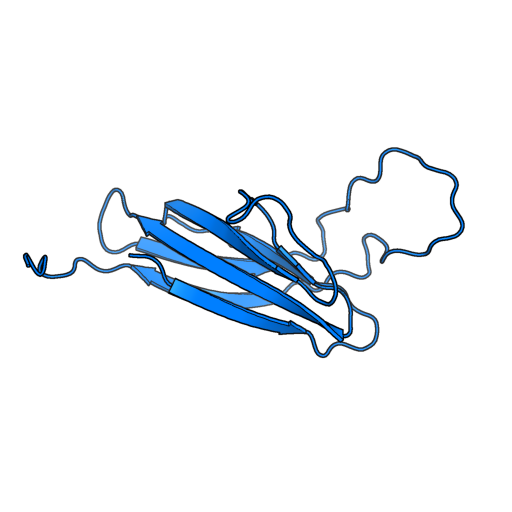ATOM 634 N N . PRO A 1 84 ? 22.176 2.724 2.072 1.00 42.12 84 PRO A N 1
ATOM 635 C CA . PRO A 1 84 ? 23.465 2.722 2.748 1.00 42.12 84 PRO A CA 1
ATOM 636 C C . PRO A 1 84 ? 24.525 2.537 1.653 1.00 42.12 84 PRO A C 1
ATOM 638 O O . PRO A 1 84 ? 24.372 1.689 0.771 1.00 42.12 84 PRO A O 1
ATOM 641 N N . GLY A 1 85 ? 25.533 3.406 1.623 1.00 47.56 85 GLY A N 1
ATOM 642 C CA . GLY A 1 85 ? 26.421 3.622 0.478 1.00 47.56 85 GLY A CA 1
ATOM 643 C C . GLY A 1 85 ? 27.163 2.388 -0.054 1.00 47.56 85 GLY A C 1
ATOM 644 O O . GLY A 1 85 ? 28.290 2.119 0.345 1.00 47.56 85 GLY A O 1
ATOM 645 N N . GLY A 1 86 ? 26.591 1.707 -1.049 1.00 44.31 86 GLY A N 1
ATOM 646 C CA . GLY A 1 86 ? 27.281 0.683 -1.840 1.00 44.31 86 GLY A CA 1
ATOM 647 C C . GLY A 1 86 ? 27.653 1.194 -3.232 1.00 44.31 86 GLY A C 1
ATOM 648 O O . GLY A 1 86 ? 26.764 1.500 -4.025 1.00 44.31 86 GLY A O 1
ATOM 649 N N . ARG A 1 87 ? 28.951 1.263 -3.555 1.00 47.19 87 ARG A N 1
ATOM 650 C CA . ARG A 1 87 ? 29.487 1.508 -4.909 1.00 47.19 87 ARG A CA 1
ATOM 651 C C . ARG A 1 87 ? 29.183 0.304 -5.810 1.00 47.19 87 ARG A C 1
ATOM 653 O O . ARG A 1 87 ? 29.989 -0.606 -5.931 1.00 47.19 87 ARG A O 1
ATOM 660 N N . GLY A 1 88 ? 28.008 0.284 -6.426 1.00 47.00 88 GLY A N 1
ATOM 661 C CA . GLY A 1 88 ? 27.620 -0.735 -7.400 1.00 47.00 88 GLY A CA 1
ATOM 662 C C . GLY A 1 88 ? 26.902 -0.082 -8.572 1.00 47.00 88 GLY A C 1
ATOM 663 O O . GLY A 1 88 ? 25.953 0.675 -8.353 1.00 47.00 88 GLY A O 1
ATOM 664 N N . ARG A 1 89 ? 27.361 -0.375 -9.798 1.00 49.31 89 ARG A N 1
ATOM 665 C CA . ARG A 1 89 ? 26.782 0.032 -11.098 1.00 49.31 89 ARG A CA 1
ATOM 666 C C . ARG A 1 89 ? 25.461 -0.706 -11.410 1.00 49.31 89 ARG A C 1
ATOM 668 O O . ARG A 1 89 ? 25.230 -1.124 -12.535 1.00 49.31 89 ARG A O 1
ATOM 675 N N . GLY A 1 90 ? 24.613 -0.905 -10.405 1.00 46.72 90 GLY A N 1
ATOM 676 C CA . GLY A 1 90 ? 23.230 -1.348 -10.572 1.00 46.72 90 GLY A CA 1
ATOM 677 C C . GLY A 1 90 ? 22.325 -0.156 -10.294 1.00 46.72 90 GLY A C 1
ATOM 678 O O . GLY A 1 90 ? 22.180 0.244 -9.136 1.00 46.72 90 GLY A O 1
ATOM 679 N N . GLY A 1 91 ? 21.807 0.467 -11.350 1.00 46.47 91 GLY A N 1
ATOM 680 C CA . GLY A 1 91 ? 20.910 1.618 -11.267 1.00 46.47 91 GLY A CA 1
ATOM 681 C C . GLY A 1 91 ? 19.521 1.183 -10.819 1.00 46.47 91 GLY A C 1
ATOM 682 O O . GLY A 1 91 ? 18.659 0.928 -11.648 1.00 46.47 91 GLY A O 1
ATOM 683 N N . GLY A 1 92 ? 19.317 1.054 -9.508 1.00 49.59 92 GLY A N 1
ATOM 684 C CA . GLY A 1 92 ? 17.970 1.167 -8.953 1.00 49.59 92 GLY A CA 1
ATOM 685 C C . GLY A 1 92 ? 17.483 2.614 -9.104 1.00 49.59 92 GLY A C 1
ATOM 686 O O . GLY A 1 92 ? 18.335 3.510 -9.132 1.00 49.59 92 GLY A O 1
ATOM 687 N N . PRO A 1 93 ? 16.164 2.854 -9.183 1.00 51.75 93 PRO A N 1
ATOM 688 C CA . PRO A 1 93 ? 15.629 4.192 -9.384 1.00 51.75 93 PRO A CA 1
ATOM 689 C C . PRO A 1 93 ? 16.139 5.143 -8.303 1.00 51.75 93 PRO A C 1
ATOM 691 O O . PRO A 1 93 ? 16.157 4.818 -7.107 1.00 51.75 93 PRO A O 1
ATOM 694 N N . GLY A 1 94 ? 16.617 6.295 -8.748 1.00 54.56 94 GLY A N 1
ATOM 695 C CA . GLY A 1 94 ? 17.048 7.384 -7.904 1.00 54.56 94 GLY A CA 1
ATOM 696 C C . GLY A 1 94 ? 15.871 8.025 -7.164 1.00 54.56 94 GLY A C 1
ATOM 697 O O . GLY A 1 94 ? 14.704 7.779 -7.459 1.00 54.56 94 GLY A O 1
ATOM 698 N N . PRO A 1 95 ? 16.157 8.888 -6.183 1.00 50.06 95 PRO A N 1
ATOM 699 C CA . PRO A 1 95 ? 15.135 9.558 -5.383 1.00 50.06 95 PRO A CA 1
ATOM 700 C C . PRO A 1 95 ? 14.203 10.504 -6.162 1.00 50.06 95 PRO A C 1
ATOM 702 O O . PRO A 1 95 ? 13.238 10.964 -5.571 1.00 50.06 95 PRO A O 1
ATOM 705 N N . ASN A 1 96 ? 14.462 10.774 -7.447 1.00 54.47 96 ASN A N 1
ATOM 706 C CA . ASN A 1 96 ? 13.580 11.550 -8.330 1.00 54.47 96 ASN A CA 1
ATOM 707 C C . ASN A 1 96 ? 12.716 10.664 -9.246 1.00 54.47 96 ASN A C 1
ATOM 709 O O . ASN A 1 96 ? 11.924 11.184 -10.024 1.00 54.47 96 ASN A O 1
ATOM 713 N N . ASP A 1 97 ? 12.861 9.342 -9.154 1.00 71.75 97 ASP A N 1
ATOM 714 C CA . ASP A 1 97 ? 12.207 8.405 -10.067 1.00 71.75 97 ASP A CA 1
ATOM 715 C C . ASP A 1 97 ? 10.914 7.836 -9.460 1.00 71.75 97 ASP A C 1
ATOM 717 O O . ASP A 1 97 ? 10.225 7.058 -10.110 1.00 71.75 97 ASP A O 1
ATOM 721 N N . MET A 1 98 ? 10.566 8.196 -8.217 1.00 77.06 98 MET A N 1
ATOM 722 C CA . MET A 1 98 ? 9.336 7.751 -7.554 1.00 77.06 98 MET A CA 1
ATOM 723 C C . MET A 1 98 ? 8.170 8.699 -7.844 1.00 77.06 98 MET A C 1
ATOM 725 O O . MET A 1 98 ? 8.303 9.915 -7.725 1.00 77.06 98 MET A O 1
ATOM 729 N N . VAL A 1 99 ? 6.997 8.149 -8.156 1.00 85.38 99 VAL A N 1
ATOM 730 C CA . VAL A 1 99 ? 5.782 8.940 -8.410 1.00 85.38 99 VAL A CA 1
ATOM 731 C C . VAL A 1 99 ? 5.082 9.315 -7.109 1.00 85.38 99 VAL A C 1
ATOM 733 O O . VAL A 1 99 ? 4.917 8.475 -6.223 1.00 85.38 99 VAL A O 1
ATOM 736 N N . ALA A 1 100 ? 4.631 10.567 -7.005 1.00 87.38 100 ALA A N 1
ATOM 737 C CA . ALA A 1 100 ? 3.656 10.981 -6.001 1.00 87.38 100 ALA A CA 1
ATOM 738 C C . ALA A 1 100 ? 2.239 10.706 -6.526 1.00 87.38 100 ALA A C 1
ATOM 740 O O . ALA A 1 100 ? 1.857 11.269 -7.551 1.00 87.38 100 ALA A O 1
ATOM 741 N N . ALA A 1 101 ? 1.490 9.827 -5.863 1.00 87.75 101 ALA A N 1
ATOM 742 C CA . ALA A 1 101 ? 0.125 9.485 -6.256 1.00 87.75 101 ALA A CA 1
ATOM 743 C C . ALA A 1 101 ? -0.655 8.845 -5.105 1.00 87.75 101 ALA A C 1
ATOM 745 O O . ALA A 1 101 ? -0.133 7.965 -4.416 1.00 87.75 101 ALA A O 1
ATOM 746 N N . ASP A 1 102 ? -1.925 9.216 -4.984 1.00 91.12 102 ASP A N 1
ATOM 747 C CA . ASP A 1 102 ? -2.908 8.514 -4.163 1.00 91.12 102 ASP A CA 1
ATOM 748 C C . ASP A 1 102 ? -3.573 7.436 -5.023 1.00 91.12 102 ASP A C 1
ATOM 750 O O . ASP A 1 102 ? -4.149 7.738 -6.069 1.00 91.12 102 ASP A O 1
ATOM 754 N N . LEU A 1 103 ? -3.438 6.165 -4.634 1.00 90.06 103 LEU A N 1
ATOM 755 C CA . LEU A 1 103 ? -3.875 5.047 -5.477 1.00 90.06 103 LEU A CA 1
ATOM 756 C C . LEU A 1 103 ? -5.193 4.426 -5.041 1.00 90.06 103 LEU A C 1
ATOM 758 O O . LEU A 1 103 ? -5.965 3.978 -5.887 1.00 90.06 103 LEU A O 1
ATOM 762 N N . LEU A 1 104 ? -5.413 4.308 -3.734 1.00 91.38 104 LEU A N 1
ATOM 763 C CA . LEU A 1 104 ? -6.567 3.598 -3.198 1.00 91.38 104 LEU A CA 1
ATOM 764 C C . LEU A 1 104 ? -6.938 4.140 -1.826 1.00 91.38 104 LEU A C 1
ATOM 766 O O . LEU A 1 104 ? -6.135 4.063 -0.899 1.00 91.38 104 LEU A O 1
ATOM 770 N N . GLU A 1 105 ? -8.181 4.584 -1.686 1.00 92.38 105 GLU A N 1
ATOM 771 C CA . GLU A 1 105 ? -8.774 4.889 -0.390 1.00 92.38 105 GLU A CA 1
ATOM 772 C C . GLU A 1 105 ? -9.517 3.666 0.158 1.00 92.38 105 GLU A C 1
ATOM 774 O O . GLU A 1 105 ? -10.339 3.044 -0.517 1.00 92.38 105 GLU A O 1
ATOM 779 N N . LEU A 1 106 ? -9.227 3.322 1.405 1.00 89.75 106 LEU A N 1
ATOM 780 C CA . LEU A 1 106 ? -9.870 2.270 2.172 1.00 89.75 106 LEU A CA 1
ATOM 781 C C . LEU A 1 106 ? -10.757 2.940 3.212 1.00 89.75 106 LEU A C 1
ATOM 783 O O . LEU A 1 106 ? -10.252 3.446 4.208 1.00 89.75 106 LEU A O 1
ATOM 787 N N . SER A 1 107 ? -12.070 2.926 3.007 1.00 91.00 107 SER A N 1
ATOM 788 C CA . SER A 1 107 ? -13.016 3.331 4.046 1.00 91.00 107 SER A CA 1
ATOM 789 C C . SER A 1 107 ? -13.355 2.128 4.917 1.00 91.00 107 SER A C 1
ATOM 791 O O . SER A 1 107 ? -13.849 1.107 4.431 1.00 91.00 107 SER A O 1
ATOM 793 N N . VAL A 1 108 ? -13.073 2.235 6.211 1.00 89.00 108 VAL A N 1
ATOM 794 C CA . VAL A 1 108 ? -13.374 1.204 7.195 1.00 89.00 108 VAL A CA 1
ATOM 795 C C . VAL A 1 108 ? -14.561 1.677 8.028 1.00 89.00 108 VAL A C 1
ATOM 797 O O . VAL A 1 108 ? -14.486 2.634 8.801 1.00 89.00 108 VAL A O 1
ATOM 800 N N . THR A 1 109 ? -15.683 0.988 7.866 1.00 89.69 109 THR A N 1
ATOM 801 C CA . THR A 1 109 ? -16.941 1.277 8.556 1.00 89.69 109 THR A CA 1
ATOM 802 C C . THR A 1 109 ? -17.261 0.184 9.571 1.00 89.69 109 THR A C 1
ATOM 804 O O . THR A 1 109 ? -16.746 -0.934 9.490 1.00 89.69 109 THR A O 1
ATOM 807 N N . ALA A 1 110 ? -18.095 0.511 10.560 1.00 82.19 110 ALA A N 1
ATOM 808 C CA . ALA A 1 110 ? -18.580 -0.480 11.509 1.00 82.19 110 ALA A CA 1
ATOM 809 C C . ALA A 1 110 ? -19.448 -1.505 10.764 1.00 82.19 110 ALA A C 1
ATOM 811 O O . ALA A 1 110 ? -20.517 -1.175 10.253 1.00 82.19 110 ALA A O 1
ATOM 812 N N . GLY A 1 111 ? -18.982 -2.749 10.692 1.00 71.38 111 GLY A N 1
ATOM 813 C CA . GLY A 1 111 ? -19.796 -3.863 10.221 1.00 71.38 111 GLY A CA 1
ATOM 814 C C . GLY A 1 111 ? -20.664 -4.407 11.352 1.00 71.38 111 GLY A C 1
ATOM 815 O O . GLY A 1 111 ? -20.213 -4.489 12.496 1.00 71.38 111 GLY A O 1
ATOM 816 N N . ALA A 1 112 ? -21.886 -4.843 11.040 1.00 58.75 112 ALA A N 1
ATOM 817 C CA . ALA A 1 112 ? -22.567 -5.804 11.899 1.00 58.75 112 ALA A CA 1
ATOM 818 C C . ALA A 1 112 ? -21.691 -7.066 11.939 1.00 58.75 112 ALA A C 1
ATOM 820 O O . ALA A 1 112 ? -21.438 -7.678 10.902 1.00 58.75 112 ALA A O 1
ATOM 821 N N . SER A 1 113 ? -21.151 -7.396 13.112 1.00 58.22 113 SER A N 1
ATOM 822 C CA . SER A 1 113 ? -20.289 -8.564 13.298 1.00 58.22 113 SER A CA 1
ATOM 823 C C . SER A 1 113 ? -21.037 -9.818 12.839 1.00 58.22 113 SER A C 1
ATOM 825 O O . SER A 1 113 ? -22.001 -10.224 13.484 1.00 58.22 113 SER A O 1
ATOM 827 N N . SER A 1 114 ? -20.635 -10.432 11.724 1.00 52.16 114 SER A N 1
ATOM 828 C CA . SER A 1 114 ? -21.131 -11.756 11.358 1.00 52.16 114 SER A CA 1
ATOM 829 C C . SER A 1 114 ? -20.397 -12.778 12.223 1.00 52.16 114 SER A C 1
ATOM 831 O O . SER A 1 114 ? -19.321 -13.256 11.862 1.00 52.16 114 SER A O 1
ATOM 833 N N . THR A 1 115 ? -20.950 -13.063 13.398 1.00 41.97 115 THR A N 1
ATOM 834 C CA . THR A 1 115 ? -20.683 -14.306 14.128 1.00 41.97 115 THR A CA 1
ATOM 835 C C . THR A 1 115 ? -21.046 -15.477 13.220 1.00 41.97 115 THR A C 1
ATOM 837 O O . THR A 1 115 ? -22.217 -15.638 12.871 1.00 41.97 115 THR A O 1
ATOM 840 N N . LEU A 1 116 ? -20.032 -16.237 12.810 1.00 37.09 116 LEU A N 1
ATOM 841 C CA . LEU A 1 116 ? -20.178 -17.650 12.466 1.00 37.09 116 LEU A CA 1
ATOM 842 C C . LEU A 1 116 ? -20.100 -18.469 13.754 1.00 37.09 116 LEU A C 1
ATOM 844 O O . LEU A 1 116 ? -19.294 -18.074 14.630 1.00 37.09 116 LEU A O 1
#

Foldseek 3Di:
DKDKDKDWAADDQAKEKWAKDWQKDKWKWWADWPPDDDPDPGHGDGIDIGDHGIITMMMMDIDHPDPWIKIWTWTDLQDAPPDPDDPDPPDDDGSNRYDTDTDDMDTHGDDPDPDD

Sequence (116 aa):
TWHRLRMAYAAVEQGLQLQVTGDATCTLKLLAKDGIYLTDLPRDITTVILFPGARADVAISCTCATYPCTGMLASNANRRLQRPGGRGRGGGPGPNDMVAADLLELSVTAGASSTL